Protein AF-A0A7X4HIL5-F1 (afdb_monomer_lite)

Sequence (126 aa):
RGNNAPAPRGSLRTSSRPGTPGAGTGTGRPGSPGASYTPNYPQPEQLRAQGWSPLPEGPLPFPSILAASSDDYLCGMAASRRLAAGWGSELVELGEVGHLNPAAGYGPWPSALPLIERLRCGLVAK

Organism: NCBI:txid2660641

Foldseek 3Di:
DDDDDDDDDDDDDDDDDDDDDDDDPQPAQPPPVVRDPDPPDDDPVVCVVVVVPPPDFAADPAAAEQEDECAASHAHPVNSVVVCVRHVYHYHYPYHQYPCDVVSVNPPDPVCVVVVVCSVVVVGDD

Structure (mmCIF, N/CA/C/O backbone):
data_AF-A0A7X4HIL5-F1
#
_entry.id   AF-A0A7X4HIL5-F1
#
loop_
_atom_site.group_PDB
_atom_site.id
_atom_site.type_symbol
_atom_site.label_atom_id
_atom_site.label_alt_id
_atom_site.label_comp_id
_atom_site.label_asym_id
_atom_site.label_entity_id
_atom_site.label_seq_id
_atom_site.pdbx_PDB_ins_code
_atom_site.Cartn_x
_atom_site.Cartn_y
_atom_site.Cartn_z
_atom_site.occupancy
_atom_site.B_iso_or_equiv
_atom_site.auth_seq_id
_atom_site.auth_comp_id
_atom_site.auth_asym_id
_atom_site.auth_atom_id
_atom_site.pdbx_PDB_model_num
ATOM 1 N N . ARG A 1 1 ? 4.761 -22.087 -62.583 1.00 32.81 1 ARG A N 1
ATOM 2 C CA . ARG A 1 1 ? 5.795 -21.618 -63.542 1.00 32.81 1 ARG A CA 1
ATOM 3 C C . ARG A 1 1 ? 5.830 -20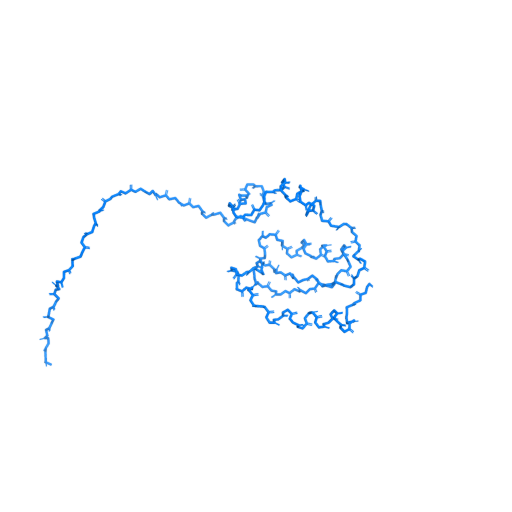.100 -63.421 1.00 32.81 1 ARG A C 1
ATOM 5 O O . ARG A 1 1 ? 4.796 -19.514 -63.664 1.00 32.81 1 ARG A O 1
ATOM 12 N N . GLY A 1 2 ? 6.863 -19.397 -62.996 1.00 31.00 2 GLY A N 1
ATOM 13 C CA . GLY A 1 2 ? 8.200 -19.711 -62.516 1.00 31.00 2 GLY A CA 1
ATOM 14 C C . GLY A 1 2 ? 8.833 -18.373 -62.095 1.00 31.00 2 GLY A C 1
ATOM 15 O O . GLY A 1 2 ? 8.525 -17.351 -62.695 1.00 31.00 2 GLY A O 1
ATOM 16 N N . ASN A 1 3 ? 9.620 -18.417 -61.020 1.00 29.62 3 ASN A N 1
ATOM 17 C CA . ASN A 1 3 ? 10.783 -17.601 -60.649 1.00 29.62 3 ASN A CA 1
ATOM 18 C C . ASN A 1 3 ? 11.048 -16.261 -61.370 1.00 29.62 3 ASN A C 1
ATOM 20 O O . ASN A 1 3 ? 11.232 -16.236 -62.582 1.00 29.62 3 ASN A O 1
ATOM 24 N N . ASN A 1 4 ? 11.317 -15.202 -60.593 1.00 30.05 4 ASN A N 1
ATOM 25 C CA . ASN A 1 4 ? 12.698 -14.748 -60.334 1.00 30.05 4 ASN A CA 1
ATOM 26 C C . ASN A 1 4 ? 12.754 -13.496 -59.432 1.00 30.05 4 ASN A C 1
ATOM 28 O O . ASN A 1 4 ? 12.045 -12.520 -59.657 1.00 30.05 4 ASN A O 1
ATOM 32 N N . ALA A 1 5 ? 13.650 -13.531 -58.439 1.00 35.25 5 ALA A N 1
ATOM 33 C CA . ALA A 1 5 ? 14.202 -12.355 -57.757 1.00 35.25 5 ALA A CA 1
ATOM 34 C C . ALA A 1 5 ? 15.205 -11.620 -58.677 1.00 35.25 5 ALA A C 1
ATOM 36 O O . ALA A 1 5 ? 15.649 -12.203 -59.672 1.00 35.25 5 ALA A O 1
ATOM 37 N N . PRO A 1 6 ? 15.601 -10.371 -58.356 1.00 31.83 6 PRO A N 1
ATOM 38 C CA . PRO A 1 6 ? 16.822 -10.196 -57.550 1.00 31.83 6 PRO A CA 1
ATOM 39 C C . PRO A 1 6 ? 16.800 -8.999 -56.563 1.00 31.83 6 PRO A C 1
ATOM 41 O O . PRO A 1 6 ? 16.046 -8.044 -56.714 1.00 31.83 6 PRO A O 1
ATOM 44 N N . ALA A 1 7 ? 17.687 -9.042 -55.563 1.00 31.09 7 ALA A N 1
ATOM 45 C CA . ALA A 1 7 ? 18.102 -7.918 -54.697 1.00 31.09 7 ALA A CA 1
ATOM 46 C C . ALA A 1 7 ? 19.417 -7.282 -55.250 1.00 31.09 7 ALA A C 1
ATOM 48 O O . ALA A 1 7 ? 19.903 -7.770 -56.272 1.00 31.09 7 ALA A O 1
ATOM 49 N N . PRO A 1 8 ? 20.179 -6.403 -54.549 1.00 50.16 8 PRO A N 1
ATOM 50 C CA . PRO A 1 8 ? 19.904 -5.175 -53.760 1.00 50.16 8 PRO A CA 1
ATOM 51 C C . PRO A 1 8 ? 20.862 -3.988 -54.124 1.00 50.16 8 PRO A C 1
ATOM 53 O O . PRO A 1 8 ? 21.951 -4.227 -54.636 1.00 50.16 8 PRO A O 1
ATOM 56 N N . ARG A 1 9 ? 20.556 -2.717 -53.781 1.00 31.50 9 ARG A N 1
ATOM 57 C CA . ARG A 1 9 ? 21.509 -1.559 -53.664 1.00 31.50 9 ARG A CA 1
ATOM 58 C C . ARG A 1 9 ? 20.851 -0.453 -52.812 1.00 31.50 9 ARG A C 1
ATOM 60 O O . ARG A 1 9 ? 19.665 -0.239 -52.996 1.00 31.50 9 ARG A O 1
ATOM 67 N N . GLY A 1 10 ? 21.455 0.324 -51.910 1.00 27.69 10 GLY A N 1
ATOM 68 C CA . GLY A 1 10 ? 22.786 0.477 -51.311 1.00 27.69 10 GLY A CA 1
ATOM 69 C C . GLY A 1 10 ? 22.610 1.451 -50.116 1.00 27.69 10 GLY A C 1
ATOM 70 O O . GLY A 1 10 ? 21.765 2.333 -50.164 1.00 27.69 10 GLY A O 1
ATOM 71 N N . SER A 1 11 ? 23.192 1.172 -48.950 1.00 29.06 11 SER A N 1
ATOM 72 C CA . SER A 1 11 ? 24.488 1.697 -48.493 1.00 29.06 11 SER A CA 1
ATOM 73 C C . SER A 1 11 ? 24.423 3.091 -47.844 1.00 29.06 11 SER A C 1
ATOM 75 O O . SER A 1 11 ? 24.607 4.101 -48.511 1.00 29.06 11 SER A O 1
ATOM 77 N N . LEU A 1 12 ? 24.334 3.120 -46.512 1.00 30.17 12 LEU A N 1
ATOM 78 C CA . LEU A 1 12 ? 25.098 4.073 -45.706 1.00 30.17 12 LEU A CA 1
ATOM 79 C C . LEU A 1 12 ? 25.948 3.264 -44.725 1.00 30.17 12 LEU A C 1
ATOM 81 O O . LEU A 1 12 ? 25.450 2.636 -43.795 1.00 30.17 12 LEU A O 1
ATOM 85 N N . ARG A 1 13 ? 27.249 3.230 -45.016 1.00 27.91 13 ARG A N 1
ATOM 86 C CA . ARG A 1 13 ? 28.290 2.787 -44.094 1.00 27.91 13 ARG A CA 1
ATOM 87 C C . ARG A 1 13 ? 28.509 3.900 -43.077 1.00 27.91 13 ARG A C 1
ATOM 89 O O . ARG A 1 13 ? 28.815 5.016 -43.480 1.00 27.91 13 ARG A O 1
ATOM 96 N N . THR A 1 14 ? 28.526 3.558 -41.799 1.00 33.38 14 THR A N 1
ATOM 97 C CA . THR A 1 14 ? 29.559 4.072 -40.898 1.00 33.38 14 THR A CA 1
ATOM 98 C C . THR A 1 14 ? 30.191 2.887 -40.179 1.00 33.38 14 THR A C 1
ATOM 100 O O . THR A 1 14 ? 29.579 1.848 -39.940 1.00 33.38 14 THR A O 1
ATOM 103 N N . SER A 1 15 ? 31.497 3.003 -40.029 1.00 30.67 15 SER A N 1
ATOM 104 C CA . SER A 1 15 ? 32.473 1.974 -39.719 1.00 30.67 15 SER A CA 1
ATOM 105 C C . SER A 1 15 ? 32.526 1.591 -38.239 1.00 30.67 15 SER A C 1
ATOM 107 O O . SER A 1 15 ? 32.346 2.424 -37.359 1.00 30.67 15 SER A O 1
ATOM 109 N N . SER A 1 16 ? 32.873 0.322 -38.026 1.00 32.09 16 SER A N 1
ATOM 110 C CA . SER A 1 16 ? 33.351 -0.373 -36.822 1.00 32.09 16 SER A CA 1
ATOM 111 C C . SER A 1 16 ? 34.287 0.476 -35.931 1.00 32.09 16 SER A C 1
ATOM 113 O O . SER A 1 16 ? 35.042 1.285 -36.460 1.00 32.09 16 SER A O 1
ATOM 115 N N . ARG A 1 17 ? 34.402 0.277 -34.602 1.00 40.41 17 ARG A N 1
ATOM 116 C CA . ARG A 1 17 ? 34.867 -0.944 -33.885 1.00 40.41 17 ARG A CA 1
ATOM 117 C C . ARG A 1 17 ? 34.823 -0.724 -32.321 1.00 40.41 17 ARG A C 1
ATOM 119 O O . ARG A 1 17 ? 34.271 0.291 -31.920 1.00 40.41 17 ARG A O 1
ATOM 126 N N . PRO A 1 18 ? 35.333 -1.615 -31.428 1.00 49.69 18 PRO A N 1
ATOM 127 C CA . PRO A 1 18 ? 34.548 -2.480 -30.524 1.00 49.69 18 PRO A CA 1
ATOM 128 C C . PRO A 1 18 ? 34.819 -2.311 -28.996 1.00 49.69 18 PRO A C 1
ATOM 130 O O . PRO A 1 18 ? 35.773 -1.655 -28.594 1.00 49.69 18 PRO A O 1
ATOM 133 N N . GLY A 1 19 ? 34.042 -3.018 -28.158 1.00 28.02 19 GLY A N 1
ATOM 134 C CA . GLY A 1 19 ? 34.262 -3.226 -26.708 1.00 28.02 19 GLY A CA 1
ATOM 135 C C . GLY A 1 19 ? 33.006 -2.852 -25.912 1.00 28.02 19 GLY A C 1
ATOM 136 O O . GLY A 1 19 ? 32.567 -1.716 -25.975 1.00 28.02 19 GLY A O 1
ATOM 137 N N . THR A 1 20 ? 32.313 -3.729 -25.185 1.00 38.94 20 THR A N 1
ATOM 138 C CA . THR A 1 20 ? 32.803 -4.593 -24.098 1.00 38.94 20 THR A CA 1
ATOM 139 C C . THR A 1 20 ? 31.715 -5.636 -23.765 1.00 38.94 20 THR A C 1
ATOM 141 O O . THR A 1 20 ? 30.534 -5.289 -23.823 1.00 38.94 20 THR A O 1
ATOM 144 N N . PRO A 1 21 ? 32.052 -6.887 -23.395 1.00 46.53 21 PRO A N 1
ATOM 145 C CA . PRO A 1 21 ? 31.096 -7.817 -22.806 1.00 46.53 21 PRO A CA 1
ATOM 146 C C . PRO A 1 21 ? 30.909 -7.466 -21.325 1.00 46.53 21 PRO A C 1
ATOM 148 O O . PRO A 1 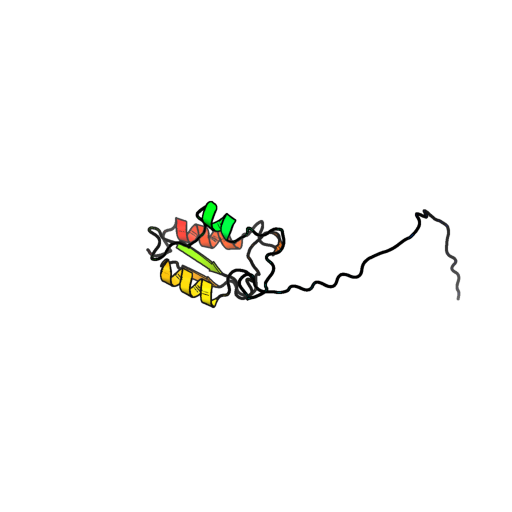21 ? 31.877 -7.388 -20.575 1.00 46.53 21 PRO A O 1
ATOM 151 N N . GLY A 1 22 ? 29.671 -7.242 -20.897 1.00 32.88 22 GLY A N 1
ATOM 152 C CA . GLY A 1 22 ? 29.369 -6.874 -19.517 1.00 32.88 22 GLY A CA 1
ATOM 153 C C . GLY A 1 22 ? 28.079 -7.512 -19.050 1.00 32.88 22 GLY A C 1
ATOM 154 O O . GLY A 1 22 ? 27.065 -6.838 -18.914 1.00 32.88 22 GLY A O 1
ATOM 155 N N . ALA A 1 23 ? 28.125 -8.827 -18.844 1.00 41.69 23 ALA A N 1
ATOM 156 C CA . ALA A 1 23 ? 27.151 -9.524 -18.025 1.00 41.69 23 ALA A CA 1
ATOM 157 C C . ALA A 1 23 ? 27.035 -8.834 -16.657 1.00 41.69 23 ALA A C 1
ATOM 159 O O . ALA A 1 23 ? 28.036 -8.488 -16.033 1.00 41.69 23 ALA A O 1
ATOM 160 N N . GLY A 1 24 ? 25.803 -8.658 -16.199 1.00 34.25 24 GLY A N 1
ATOM 161 C CA . GLY A 1 24 ? 25.498 -8.066 -14.905 1.00 34.25 24 GLY A CA 1
ATOM 162 C C . GLY A 1 24 ? 24.033 -8.261 -14.556 1.00 34.25 24 GLY A C 1
ATOM 163 O O . GLY A 1 24 ? 23.348 -7.313 -14.190 1.00 34.25 24 GLY A O 1
ATOM 164 N N . THR A 1 25 ? 23.531 -9.485 -14.725 1.00 42.88 25 THR A N 1
ATOM 165 C CA . THR A 1 25 ? 22.289 -9.966 -14.114 1.00 42.88 25 THR A CA 1
ATOM 166 C C . THR A 1 25 ? 22.428 -9.889 -12.598 1.00 42.88 25 THR A C 1
ATOM 168 O O . THR A 1 25 ? 22.845 -10.840 -11.944 1.00 42.88 25 THR A O 1
ATOM 171 N N . GLY A 1 26 ? 22.122 -8.722 -12.044 1.00 42.56 26 GLY A N 1
ATOM 172 C CA . GLY A 1 26 ? 21.938 -8.507 -10.619 1.00 42.56 26 GLY A CA 1
ATOM 173 C C . GLY A 1 26 ? 20.454 -8.511 -10.288 1.00 42.56 26 GLY A C 1
ATOM 174 O O . GLY A 1 26 ? 19.914 -7.485 -9.900 1.00 42.56 26 GLY A O 1
ATOM 175 N N . THR A 1 27 ? 19.774 -9.648 -10.444 1.00 45.84 27 THR A N 1
ATOM 176 C CA . THR A 1 27 ? 18.434 -9.879 -9.873 1.00 45.84 27 THR A CA 1
ATOM 177 C C . THR A 1 27 ? 18.573 -10.154 -8.375 1.00 45.84 27 THR A C 1
ATOM 179 O O . THR A 1 27 ? 18.257 -11.233 -7.883 1.00 45.84 27 THR A O 1
ATOM 182 N N . GLY A 1 28 ? 19.168 -9.211 -7.649 1.00 40.69 28 GLY A N 1
ATOM 183 C CA . GLY A 1 28 ? 19.297 -9.270 -6.202 1.00 40.69 28 GLY A CA 1
ATOM 184 C C . GLY A 1 28 ? 18.209 -8.419 -5.576 1.00 40.69 28 GLY A C 1
ATOM 185 O O . GLY A 1 28 ? 18.102 -7.239 -5.894 1.00 40.69 28 GLY A O 1
ATOM 186 N N . ARG A 1 29 ? 17.424 -9.003 -4.669 1.00 45.72 29 ARG A N 1
ATOM 187 C CA . ARG A 1 29 ? 16.490 -8.263 -3.816 1.00 45.72 29 ARG A CA 1
ATOM 188 C C . ARG A 1 29 ? 17.276 -7.191 -3.031 1.00 45.72 29 ARG A C 1
ATOM 190 O O . ARG A 1 29 ? 18.134 -7.598 -2.236 1.00 45.72 29 ARG A O 1
ATOM 197 N N . PRO A 1 30 ? 17.065 -5.875 -3.223 1.00 46.91 30 PRO A N 1
ATOM 198 C CA . PRO A 1 30 ? 17.655 -4.836 -2.386 1.00 46.91 30 PRO A CA 1
ATOM 199 C C . PRO A 1 30 ? 17.456 -5.157 -0.901 1.00 46.91 30 PRO A C 1
ATOM 201 O O . PRO A 1 30 ? 16.386 -5.581 -0.464 1.00 46.91 30 PRO A O 1
ATOM 204 N N . GLY A 1 31 ? 18.550 -5.059 -0.143 1.00 50.16 31 GLY A N 1
ATOM 205 C CA . GLY A 1 31 ? 18.630 -5.507 1.250 1.00 50.16 31 GLY A CA 1
ATOM 206 C C . GLY A 1 31 ? 19.186 -6.924 1.461 1.00 50.16 31 GLY A C 1
ATOM 207 O O . GLY A 1 31 ? 19.366 -7.324 2.608 1.00 50.16 31 GLY A O 1
ATOM 208 N N . SER A 1 32 ? 19.505 -7.679 0.403 1.00 46.62 32 SER A N 1
ATOM 209 C CA . SER A 1 32 ? 20.314 -8.906 0.530 1.00 46.62 32 SER A CA 1
ATOM 210 C C . SER A 1 32 ? 21.799 -8.553 0.709 1.00 46.62 32 SER A C 1
ATOM 212 O O . SER A 1 32 ? 22.254 -7.586 0.090 1.00 46.62 32 SER A O 1
ATOM 214 N N . PRO A 1 33 ? 22.591 -9.315 1.491 1.00 37.97 33 PRO A N 1
ATOM 215 C CA . PRO A 1 33 ? 24.041 -9.127 1.541 1.00 37.97 33 PRO A CA 1
ATOM 216 C C . PRO A 1 33 ? 24.629 -9.236 0.124 1.00 37.97 33 PRO A C 1
ATOM 218 O O . PRO A 1 33 ? 24.538 -10.288 -0.503 1.00 37.97 33 PRO A O 1
ATOM 221 N N . GLY A 1 34 ? 25.170 -8.134 -0.408 1.00 44.03 34 GLY A N 1
ATOM 222 C C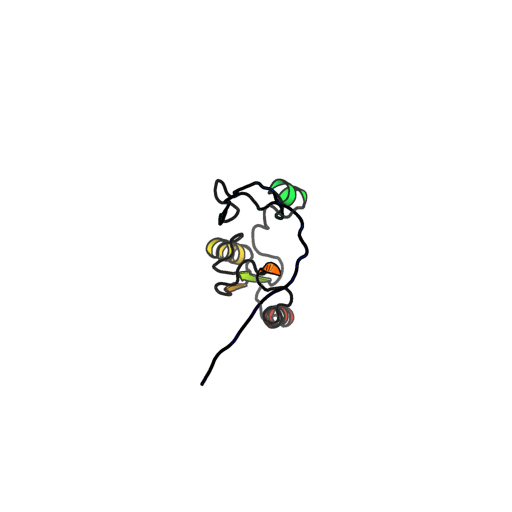A . GLY A 1 34 ? 25.710 -8.057 -1.776 1.00 44.03 34 GLY A CA 1
ATOM 223 C C . GLY A 1 34 ? 24.755 -7.523 -2.855 1.00 44.03 34 GLY A C 1
ATOM 224 O O . GLY A 1 34 ? 25.156 -7.424 -4.013 1.00 44.03 34 GLY A O 1
ATOM 225 N N . ALA A 1 35 ? 23.520 -7.136 -2.516 1.00 50.31 35 ALA A N 1
ATOM 226 C CA . ALA A 1 35 ? 22.634 -6.461 -3.462 1.00 50.31 35 ALA A CA 1
ATOM 227 C C . ALA A 1 35 ? 23.120 -5.024 -3.718 1.00 50.31 35 ALA A C 1
ATOM 229 O O . ALA A 1 35 ? 23.079 -4.169 -2.832 1.00 50.31 35 ALA A O 1
ATOM 230 N N . SER A 1 36 ? 23.572 -4.752 -4.943 1.00 47.03 36 SER A N 1
ATOM 231 C CA . SER A 1 36 ? 23.783 -3.386 -5.417 1.00 47.03 36 SER A CA 1
ATOM 232 C C . SER A 1 36 ? 22.411 -2.739 -5.604 1.00 47.03 36 SER A C 1
ATOM 234 O O . SER A 1 36 ? 21.623 -3.191 -6.435 1.00 47.03 36 SER A O 1
ATOM 236 N N . TYR A 1 37 ? 22.106 -1.693 -4.827 1.00 52.09 37 TYR A N 1
ATOM 237 C CA . TYR A 1 37 ? 21.051 -0.760 -5.216 1.00 52.09 37 TYR A CA 1
ATOM 238 C C . TYR A 1 37 ? 21.425 -0.271 -6.611 1.00 52.09 37 TYR A C 1
ATOM 240 O O . TYR A 1 37 ? 22.502 0.302 -6.786 1.00 52.09 37 TYR A O 1
ATOM 248 N N . THR A 1 38 ? 20.588 -0.538 -7.616 1.00 54.41 38 THR A N 1
ATOM 249 C CA . THR A 1 38 ? 20.823 0.027 -8.950 1.00 54.41 38 THR A CA 1
ATOM 250 C C . THR A 1 38 ? 21.029 1.540 -8.798 1.00 54.41 38 THR A C 1
ATOM 252 O O . THR A 1 38 ? 20.381 2.116 -7.919 1.00 54.41 38 THR A O 1
ATOM 255 N N . PRO A 1 39 ? 21.846 2.207 -9.631 1.00 58.00 39 PRO A N 1
ATOM 256 C CA . PRO A 1 39 ? 22.214 3.620 -9.455 1.00 58.00 39 PRO A CA 1
ATOM 257 C C . PRO A 1 39 ? 21.043 4.597 -9.244 1.00 58.00 39 PRO A C 1
ATOM 259 O O . PRO A 1 39 ? 21.244 5.691 -8.730 1.00 58.00 39 PRO A O 1
ATOM 262 N N . ASN A 1 40 ? 19.826 4.197 -9.623 1.00 70.06 40 ASN A N 1
ATOM 263 C CA . ASN A 1 40 ? 18.607 4.992 -9.529 1.00 70.06 40 ASN A CA 1
ATOM 264 C C . ASN A 1 40 ? 17.828 4.854 -8.202 1.00 70.06 40 ASN A C 1
ATOM 266 O O . ASN A 1 40 ? 16.799 5.512 -8.063 1.00 70.06 40 ASN A O 1
ATOM 270 N N . TYR A 1 41 ? 18.273 4.037 -7.236 1.00 73.69 41 TYR A N 1
ATOM 271 C CA . TYR A 1 41 ? 17.657 3.964 -5.902 1.00 73.69 41 TYR A CA 1
ATOM 272 C C . TYR A 1 41 ? 18.477 4.730 -4.852 1.00 73.69 41 TYR A C 1
ATOM 274 O O . TYR A 1 41 ? 19.710 4.661 -4.869 1.00 73.69 41 TYR A O 1
ATOM 282 N N . PRO A 1 42 ? 17.815 5.443 -3.919 1.00 83.31 42 PRO A N 1
ATOM 283 C CA . PRO A 1 42 ? 18.502 6.158 -2.855 1.00 83.31 42 PRO A CA 1
ATOM 284 C C . PRO A 1 42 ? 19.259 5.186 -1.951 1.00 83.31 42 PRO A C 1
ATOM 286 O O . PRO A 1 42 ? 18.766 4.119 -1.582 1.00 83.31 42 PRO A O 1
ATOM 289 N N . GLN A 1 43 ? 20.462 5.589 -1.560 1.00 85.56 43 GLN A N 1
ATOM 290 C CA . GLN A 1 43 ? 21.259 4.868 -0.582 1.00 85.56 43 GLN A CA 1
ATOM 291 C C . GLN A 1 43 ? 20.616 4.969 0.812 1.00 85.56 43 GLN A C 1
ATOM 293 O O . GLN A 1 43 ? 19.969 5.976 1.118 1.00 85.56 43 GLN A O 1
ATOM 298 N N . PRO A 1 44 ? 20.845 3.995 1.712 1.00 86.06 44 PRO A N 1
ATOM 299 C CA . PRO A 1 44 ? 20.291 4.024 3.069 1.00 86.06 44 PRO A CA 1
ATOM 300 C C . PRO A 1 44 ? 20.597 5.308 3.857 1.00 86.06 44 PRO A C 1
ATOM 302 O O . PRO A 1 44 ? 19.768 5.767 4.637 1.00 86.06 44 PRO A O 1
ATOM 305 N N . GLU A 1 45 ? 21.769 5.913 3.639 1.00 88.12 45 GLU A N 1
ATOM 306 C CA . GLU A 1 45 ? 22.143 7.200 4.245 1.00 88.12 45 GLU A CA 1
ATOM 307 C C . GLU A 1 45 ? 21.226 8.339 3.784 1.00 88.12 45 GLU A C 1
ATOM 309 O O . GLU A 1 45 ? 20.796 9.160 4.589 1.00 88.12 45 GLU A O 1
ATOM 314 N N . GLN A 1 46 ? 20.866 8.354 2.498 1.00 88.81 46 GLN A N 1
ATOM 315 C CA . GLN A 1 46 ? 19.981 9.367 1.926 1.00 88.81 46 GLN A CA 1
ATOM 316 C C . GLN A 1 46 ? 18.555 9.212 2.461 1.00 88.81 46 GLN A C 1
ATOM 318 O O . GLN A 1 46 ? 17.918 10.211 2.783 1.00 88.81 46 GLN A O 1
ATOM 323 N N . LEU A 1 47 ? 18.078 7.972 2.621 1.00 89.81 47 LEU A N 1
ATOM 324 C CA . LEU A 1 47 ? 16.775 7.693 3.233 1.00 89.81 47 LEU A CA 1
ATOM 325 C C . LEU A 1 47 ? 16.716 8.195 4.679 1.00 89.81 47 LEU A C 1
ATOM 327 O O . LEU A 1 47 ? 15.745 8.844 5.060 1.00 89.81 47 LEU A O 1
ATOM 331 N N . ARG A 1 48 ? 17.768 7.949 5.470 1.00 92.00 48 ARG A N 1
ATOM 332 C CA . ARG A 1 48 ? 17.873 8.445 6.850 1.00 92.00 48 ARG A CA 1
ATOM 333 C C . ARG A 1 48 ? 17.921 9.969 6.905 1.00 92.00 48 ARG A C 1
ATOM 335 O O . ARG A 1 48 ? 17.144 10.570 7.639 1.00 92.00 48 ARG A O 1
ATOM 342 N N . ALA A 1 49 ? 18.770 10.594 6.090 1.00 93.19 49 ALA A N 1
ATOM 343 C CA . ALA A 1 49 ? 18.903 12.050 6.040 1.00 93.19 49 ALA A CA 1
ATOM 344 C C . ALA A 1 49 ? 17.596 12.765 5.646 1.00 93.19 49 ALA A C 1
ATOM 346 O O . ALA A 1 49 ? 17.363 13.893 6.066 1.00 93.19 49 ALA A O 1
ATOM 347 N N . GLN A 1 50 ? 16.741 12.109 4.858 1.00 93.38 50 GLN A N 1
ATOM 348 C CA . GLN A 1 50 ? 15.445 12.636 4.425 1.00 93.38 50 GLN A CA 1
ATOM 349 C C . GLN A 1 50 ? 14.263 12.198 5.313 1.00 93.38 50 GLN A C 1
ATOM 351 O O . GLN A 1 50 ? 13.122 12.524 4.999 1.00 93.38 50 GLN A O 1
ATOM 356 N N . GLY A 1 51 ? 14.508 11.471 6.409 1.00 90.69 51 GLY A N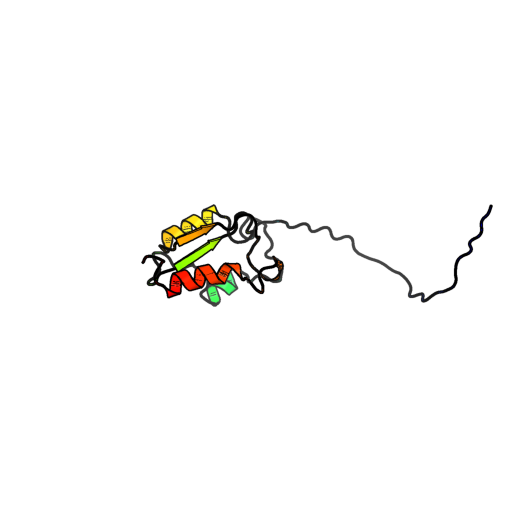 1
ATOM 357 C CA . GLY A 1 51 ? 13.460 11.057 7.349 1.00 90.69 51 GLY A CA 1
ATOM 358 C C . GLY A 1 51 ? 12.589 9.883 6.885 1.00 90.69 51 GLY A C 1
ATOM 359 O O . GLY A 1 51 ? 11.541 9.640 7.472 1.00 90.69 51 GLY A O 1
ATOM 360 N N . TRP A 1 52 ? 13.013 9.130 5.866 1.00 88.88 52 TRP A N 1
ATOM 361 C CA . TRP A 1 52 ? 12.324 7.917 5.395 1.00 88.88 52 TRP A CA 1
ATOM 362 C C . TRP A 1 52 ? 12.742 6.647 6.152 1.00 88.88 52 TRP A C 1
ATOM 364 O O . TRP A 1 52 ? 12.221 5.566 5.883 1.00 88.88 52 TRP A O 1
ATOM 374 N N . SER A 1 53 ? 13.718 6.748 7.059 1.00 91.00 53 SER A N 1
ATOM 375 C CA . SER A 1 53 ? 14.214 5.629 7.860 1.00 91.00 53 SER A CA 1
ATOM 376 C C . SER A 1 53 ? 14.627 6.093 9.267 1.00 91.00 53 SER A C 1
ATOM 378 O O . SER A 1 53 ? 15.378 7.067 9.360 1.00 91.00 53 SER A O 1
ATOM 380 N N . PRO A 1 54 ? 14.263 5.356 10.339 1.00 90.69 54 PRO A N 1
ATOM 381 C CA . PRO A 1 54 ? 13.434 4.146 10.319 1.00 90.69 54 PRO A CA 1
ATOM 382 C C . PRO A 1 54 ? 11.980 4.445 9.926 1.00 90.69 54 PRO A C 1
ATOM 384 O O . PRO A 1 54 ? 11.526 5.584 10.003 1.00 90.69 54 PRO A O 1
ATOM 387 N N . LEU A 1 55 ? 11.267 3.417 9.463 1.00 91.94 55 LEU A N 1
ATOM 388 C CA . LEU A 1 55 ? 9.828 3.517 9.223 1.00 91.94 55 LEU A CA 1
ATOM 389 C C . LEU A 1 55 ? 9.086 3.738 10.555 1.00 91.94 55 LEU A C 1
ATOM 391 O O . LEU A 1 55 ? 9.600 3.318 11.592 1.00 91.94 55 LEU A O 1
ATOM 395 N N . PRO A 1 56 ? 7.884 4.349 10.545 1.00 90.44 56 PRO A N 1
ATOM 396 C CA . PRO A 1 56 ? 7.086 4.517 11.753 1.00 90.44 56 PRO A CA 1
ATOM 397 C C . PRO A 1 56 ? 6.881 3.189 12.483 1.00 90.44 56 PRO A C 1
ATOM 399 O O . PRO A 1 56 ? 6.511 2.186 11.869 1.00 90.44 56 PRO A O 1
ATOM 402 N N . GLU A 1 57 ? 7.109 3.197 13.791 1.00 89.44 57 GLU A N 1
ATOM 403 C CA . GLU A 1 57 ? 6.849 2.059 14.663 1.00 89.44 57 GLU A CA 1
ATOM 404 C C . GLU A 1 57 ? 5.493 2.248 15.350 1.00 89.44 57 GLU A C 1
ATOM 406 O O . GLU A 1 57 ? 5.221 3.296 15.935 1.00 89.44 57 GLU A O 1
ATOM 411 N N . GLY A 1 58 ? 4.644 1.222 15.288 1.00 93.31 58 GLY A N 1
ATOM 412 C CA . GLY A 1 58 ? 3.318 1.244 15.901 1.00 93.31 58 GLY A CA 1
ATOM 413 C C . GLY A 1 58 ? 2.205 1.813 15.008 1.00 93.31 58 GLY A C 1
ATOM 414 O O . GLY A 1 58 ? 2.442 2.168 13.850 1.00 93.31 58 GLY A O 1
ATOM 415 N N . PRO A 1 59 ? 0.966 1.840 15.532 1.00 96.19 59 PRO A N 1
ATOM 416 C CA . PRO A 1 59 ? -0.223 2.097 14.736 1.00 96.19 59 PRO A CA 1
ATOM 417 C C . PRO A 1 59 ? -0.276 3.535 14.220 1.00 96.19 59 PRO A C 1
ATOM 419 O O . PRO A 1 59 ? 0.019 4.490 14.943 1.00 96.19 59 PRO A O 1
ATOM 422 N N . LEU A 1 60 ? -0.691 3.694 12.964 1.00 95.62 60 LEU A N 1
ATOM 423 C CA . LEU A 1 60 ? -0.870 5.007 12.356 1.00 95.62 60 LEU A CA 1
ATOM 424 C C . LEU A 1 60 ? -2.085 5.718 12.981 1.00 95.62 60 LEU A C 1
ATOM 426 O O . LEU A 1 60 ? -3.088 5.082 13.305 1.00 95.62 60 LEU A O 1
ATOM 430 N N . PRO A 1 61 ? -2.053 7.054 13.141 1.00 95.12 61 PRO A N 1
ATOM 431 C CA . PRO A 1 61 ? -3.126 7.780 13.825 1.00 95.12 61 PRO A CA 1
ATOM 432 C C . PRO A 1 61 ? -4.420 7.924 12.996 1.00 95.12 61 PRO A C 1
ATOM 434 O O . PRO A 1 61 ? -5.372 8.562 13.460 1.00 95.12 61 PRO A O 1
ATOM 437 N N . PHE A 1 62 ? -4.468 7.336 11.798 1.00 94.62 62 PHE A N 1
ATOM 438 C CA . PHE A 1 62 ? -5.551 7.418 10.818 1.00 94.62 62 PHE A CA 1
ATOM 439 C C . PHE A 1 62 ? -5.788 6.059 10.126 1.00 94.62 62 PHE A C 1
ATOM 441 O O . PHE A 1 62 ? -4.852 5.261 10.029 1.00 94.62 62 PHE A O 1
ATOM 448 N N . PRO A 1 63 ? -7.003 5.805 9.593 1.00 96.19 63 PRO A N 1
ATOM 449 C CA . PRO A 1 63 ? -7.278 4.621 8.780 1.00 96.19 63 PRO A CA 1
ATOM 450 C C . PRO A 1 63 ? -6.336 4.531 7.580 1.00 96.19 63 PRO A C 1
ATOM 452 O O . PRO A 1 63 ? -6.117 5.521 6.878 1.00 96.19 63 PRO A O 1
ATOM 455 N N . SER A 1 64 ? -5.779 3.349 7.331 1.00 97.25 64 SER A N 1
ATOM 456 C CA . SER A 1 64 ? -4.758 3.155 6.300 1.00 97.25 64 SER A CA 1
ATOM 457 C C . SER A 1 64 ? -4.887 1.799 5.611 1.00 97.25 64 SER A C 1
ATOM 459 O O . SER A 1 64 ? -5.293 0.811 6.219 1.00 97.25 64 SER A O 1
ATOM 461 N N . ILE A 1 65 ? -4.533 1.761 4.324 1.00 97.81 65 ILE A N 1
ATOM 462 C CA . ILE A 1 65 ? -4.447 0.538 3.519 1.00 97.81 65 ILE A CA 1
ATOM 463 C C . ILE A 1 65 ? -3.001 0.393 3.039 1.00 97.81 65 ILE A C 1
ATOM 465 O O . ILE A 1 65 ? -2.456 1.325 2.447 1.00 97.81 65 ILE A O 1
ATOM 469 N N . LEU A 1 66 ? -2.405 -0.781 3.241 1.00 96.62 66 LEU A N 1
ATOM 470 C CA . LEU A 1 66 ? -1.142 -1.177 2.629 1.00 96.62 66 LEU A CA 1
ATOM 471 C C . LEU A 1 66 ? -1.429 -2.127 1.464 1.00 96.62 66 LEU A C 1
ATOM 473 O O . LEU A 1 66 ? -1.825 -3.268 1.679 1.00 96.62 66 LEU A O 1
ATOM 477 N N . ALA A 1 67 ? -1.213 -1.675 0.232 1.00 96.50 67 ALA A N 1
ATOM 478 C CA . ALA A 1 67 ? -1.267 -2.546 -0.937 1.00 96.50 67 ALA A CA 1
ATOM 479 C C . ALA A 1 67 ? 0.129 -3.120 -1.219 1.00 96.50 67 ALA A C 1
ATOM 481 O O . ALA A 1 67 ? 1.089 -2.361 -1.336 1.00 96.50 67 ALA A O 1
ATOM 482 N N . ALA A 1 68 ? 0.253 -4.445 -1.307 1.00 96.50 68 ALA A N 1
ATOM 483 C CA . ALA A 1 68 ? 1.542 -5.124 -1.413 1.00 96.50 68 ALA A CA 1
ATOM 484 C C . ALA A 1 68 ? 1.570 -6.146 -2.551 1.00 96.50 68 ALA A C 1
ATOM 486 O O . ALA A 1 68 ? 0.605 -6.886 -2.763 1.00 96.50 68 ALA A O 1
ATOM 487 N N . SER A 1 69 ? 2.714 -6.220 -3.233 1.00 95.31 69 SER A N 1
ATOM 488 C CA . SER A 1 69 ? 3.005 -7.282 -4.191 1.00 95.31 69 SER A CA 1
ATOM 489 C C . SER A 1 69 ? 3.762 -8.435 -3.543 1.00 95.31 69 SER A C 1
ATOM 491 O O . SER A 1 69 ? 4.548 -8.253 -2.612 1.00 95.31 69 SER A O 1
ATOM 493 N N . SER A 1 70 ? 3.536 -9.641 -4.049 1.00 94.06 70 SER A N 1
ATOM 494 C CA . SER A 1 70 ? 4.219 -10.862 -3.615 1.00 94.06 70 SER A CA 1
ATOM 495 C C . SER A 1 70 ? 5.611 -11.035 -4.231 1.00 94.06 70 SER A C 1
ATOM 497 O O . SER A 1 70 ? 6.467 -11.664 -3.609 1.00 94.06 70 SER A O 1
ATOM 499 N N . ASP A 1 71 ? 5.865 -10.400 -5.376 1.00 92.38 71 ASP A N 1
ATOM 500 C CA . ASP A 1 71 ? 7.133 -10.387 -6.118 1.00 92.38 71 ASP A CA 1
ATOM 501 C C . ASP A 1 71 ? 7.856 -9.021 -6.060 1.00 92.38 71 ASP A C 1
ATOM 503 O O . ASP A 1 71 ? 8.757 -8.749 -6.857 1.00 92.38 71 ASP A O 1
ATOM 507 N N . ASP A 1 72 ? 7.497 -8.151 -5.105 1.00 91.00 72 ASP A N 1
ATOM 508 C CA . ASP A 1 72 ? 8.214 -6.892 -4.887 1.00 91.00 72 ASP A CA 1
ATOM 509 C C . ASP A 1 72 ? 9.648 -7.162 -4.393 1.00 91.00 72 ASP A C 1
ATOM 511 O O . ASP A 1 72 ? 9.893 -7.734 -3.322 1.00 91.00 72 ASP A O 1
ATOM 515 N N . TYR A 1 73 ? 10.618 -6.708 -5.188 1.00 85.56 73 TYR A N 1
ATOM 516 C CA . TYR A 1 73 ? 12.038 -6.846 -4.905 1.00 85.56 73 TYR A CA 1
ATOM 517 C C . TYR A 1 73 ? 12.531 -5.907 -3.792 1.00 85.56 73 TYR A C 1
ATOM 519 O O . TYR A 1 73 ? 13.599 -6.143 -3.242 1.00 85.56 73 TYR A O 1
ATOM 527 N N . LEU A 1 74 ? 11.793 -4.865 -3.415 1.00 86.25 74 LEU A N 1
ATOM 528 C CA . LEU A 1 74 ? 12.145 -3.961 -2.313 1.00 86.25 74 LEU A CA 1
ATOM 529 C C . LEU A 1 74 ? 11.478 -4.360 -1.001 1.00 86.25 74 LEU A C 1
ATOM 531 O O . LEU A 1 74 ? 12.106 -4.268 0.055 1.00 86.25 74 LEU A O 1
ATOM 535 N N . CYS A 1 75 ? 10.241 -4.853 -1.054 1.00 90.50 75 CYS A N 1
ATOM 536 C CA . CYS A 1 75 ? 9.490 -5.236 0.135 1.00 90.50 75 CYS A CA 1
ATOM 537 C C . CYS A 1 75 ? 8.713 -6.539 -0.079 1.00 90.50 75 CYS A C 1
ATOM 539 O O . CYS A 1 75 ? 7.587 -6.549 -0.561 1.00 90.50 75 CYS A O 1
ATOM 541 N N . GLY A 1 76 ? 9.309 -7.666 0.319 1.00 93.38 76 GLY A N 1
ATOM 542 C CA . GLY A 1 76 ? 8.638 -8.961 0.196 1.00 93.38 76 GLY A CA 1
ATOM 543 C C . GLY A 1 76 ? 7.411 -9.082 1.108 1.00 93.38 76 GLY A C 1
ATOM 544 O O . GLY A 1 76 ? 7.389 -8.531 2.210 1.00 93.38 76 GLY A O 1
ATOM 545 N N . MET A 1 77 ? 6.438 -9.905 0.708 1.00 96.19 77 MET A N 1
ATOM 546 C CA . MET A 1 77 ? 5.125 -10.021 1.365 1.00 96.19 77 MET A CA 1
ATOM 547 C C . MET A 1 77 ? 5.171 -10.238 2.889 1.00 96.19 77 MET A C 1
ATOM 549 O O . MET A 1 77 ? 4.374 -9.671 3.633 1.00 96.19 77 MET A O 1
ATOM 553 N N . ALA A 1 78 ? 6.126 -11.026 3.394 1.00 95.38 78 ALA A N 1
ATOM 554 C CA . ALA A 1 78 ? 6.273 -11.240 4.836 1.00 95.38 78 ALA A CA 1
ATOM 555 C C . ALA A 1 78 ? 6.648 -9.956 5.600 1.00 95.38 78 ALA A C 1
ATOM 557 O O . ALA A 1 78 ? 6.236 -9.783 6.745 1.00 95.38 78 ALA A O 1
ATOM 558 N N . ALA A 1 79 ? 7.437 -9.066 4.991 1.00 94.56 79 ALA A N 1
ATOM 559 C CA . ALA A 1 79 ? 7.734 -7.755 5.557 1.00 94.56 79 ALA A CA 1
ATOM 560 C C . ALA A 1 79 ? 6.505 -6.843 5.483 1.00 94.56 79 ALA A C 1
ATOM 562 O O . ALA A 1 79 ? 6.158 -6.240 6.495 1.00 94.56 79 ALA A O 1
ATOM 563 N N . SER A 1 80 ? 5.791 -6.832 4.355 1.00 96.81 80 SER A N 1
ATOM 564 C CA . SER A 1 80 ? 4.561 -6.050 4.184 1.00 96.81 80 SER A CA 1
ATOM 565 C C . SER A 1 80 ? 3.484 -6.427 5.202 1.00 96.81 80 SER A C 1
ATOM 567 O O . SER A 1 80 ? 2.906 -5.547 5.828 1.00 96.81 80 SER A O 1
ATOM 569 N N . ARG A 1 81 ? 3.279 -7.723 5.473 1.00 97.19 81 ARG A N 1
ATOM 570 C CA . ARG A 1 81 ? 2.368 -8.194 6.534 1.00 97.19 81 ARG A CA 1
ATOM 571 C C . ARG A 1 81 ? 2.754 -7.673 7.917 1.00 97.19 81 ARG A C 1
ATOM 573 O O . ARG A 1 81 ? 1.882 -7.254 8.670 1.00 97.19 81 ARG A O 1
ATOM 580 N N . ARG A 1 82 ? 4.051 -7.678 8.253 1.00 96.44 82 ARG A N 1
ATOM 581 C CA . ARG A 1 82 ? 4.535 -7.130 9.533 1.00 96.44 82 ARG A CA 1
ATOM 582 C C . ARG A 1 82 ? 4.331 -5.622 9.621 1.00 96.44 82 ARG A C 1
ATOM 584 O O . ARG A 1 82 ? 3.934 -5.149 10.677 1.00 96.44 82 ARG A O 1
ATOM 591 N N . LEU A 1 83 ? 4.583 -4.892 8.535 1.00 96.62 83 LEU A N 1
ATOM 592 C CA . LEU A 1 83 ? 4.355 -3.448 8.476 1.00 96.62 83 LEU A CA 1
ATOM 593 C C . LEU A 1 83 ? 2.870 -3.122 8.630 1.00 96.62 83 LEU A C 1
ATOM 595 O O . LEU A 1 83 ? 2.529 -2.330 9.495 1.00 96.62 83 LEU A O 1
ATOM 599 N N . ALA A 1 84 ? 1.990 -3.792 7.880 1.00 96.88 84 ALA A N 1
ATOM 600 C CA . ALA A 1 84 ? 0.546 -3.606 8.002 1.00 96.88 84 ALA A CA 1
ATOM 601 C C . ALA A 1 84 ? 0.053 -3.886 9.428 1.00 96.88 84 ALA A C 1
ATOM 603 O O . ALA A 1 84 ? -0.647 -3.061 10.004 1.00 96.88 84 ALA A O 1
ATOM 604 N N . ALA A 1 85 ? 0.482 -5.000 10.031 1.00 96.12 85 ALA A N 1
ATOM 605 C CA . ALA A 1 85 ? 0.129 -5.328 11.410 1.00 96.12 85 ALA A CA 1
ATOM 606 C C . ALA A 1 85 ? 0.665 -4.296 12.415 1.00 96.12 85 ALA A C 1
ATOM 608 O O . ALA A 1 85 ? -0.056 -3.895 13.323 1.00 96.12 85 ALA A O 1
ATOM 609 N N . GLY A 1 86 ? 1.911 -3.845 12.245 1.00 96.19 86 GLY A N 1
ATOM 610 C CA . GLY A 1 86 ? 2.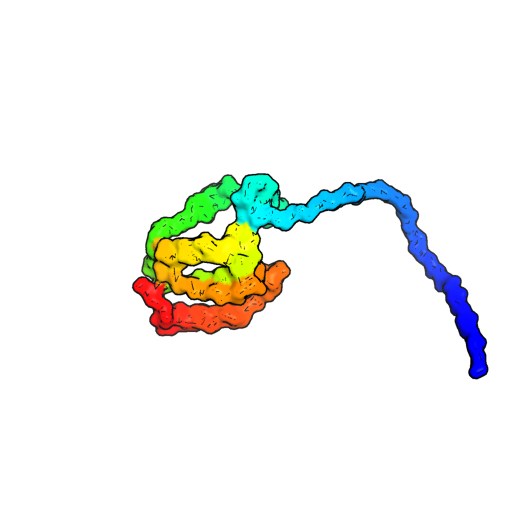516 -2.823 13.098 1.00 96.19 86 GLY A CA 1
ATOM 611 C C . GLY A 1 86 ? 1.799 -1.478 12.999 1.00 96.19 86 GLY A C 1
ATOM 612 O O . GLY A 1 86 ? 1.562 -0.842 14.019 1.00 96.19 86 GLY A O 1
ATOM 613 N N . TRP A 1 87 ? 1.409 -1.083 11.788 1.00 97.12 87 TRP A N 1
ATOM 614 C CA . TRP A 1 87 ? 0.706 0.167 11.499 1.00 97.12 87 TRP A CA 1
ATOM 615 C C . TRP A 1 87 ? -0.796 0.122 11.776 1.00 97.12 87 TRP A C 1
ATOM 617 O O . TRP A 1 87 ? -1.437 1.172 11.740 1.00 97.12 87 TRP A O 1
ATOM 627 N N . GLY A 1 88 ? -1.368 -1.052 12.053 1.00 96.38 88 GLY A N 1
ATOM 628 C CA . GLY A 1 88 ? -2.822 -1.222 12.105 1.00 96.38 88 GLY A CA 1
ATOM 629 C C . GLY A 1 88 ? -3.493 -0.982 10.747 1.00 96.38 88 GLY A C 1
ATOM 630 O O . GLY A 1 88 ? -4.677 -0.667 10.687 1.00 96.38 88 GLY A O 1
ATOM 631 N N . SER A 1 89 ? -2.738 -1.093 9.652 1.00 97.25 89 SER A N 1
ATOM 632 C CA . SER A 1 89 ? -3.251 -0.912 8.298 1.00 97.25 89 SER A CA 1
ATOM 633 C C . SER A 1 89 ? -3.963 -2.166 7.815 1.00 97.25 89 SER A C 1
ATOM 635 O O . SER A 1 89 ? -3.527 -3.291 8.069 1.00 97.25 89 SER A O 1
ATOM 637 N N . GLU A 1 90 ? -5.002 -1.982 7.010 1.00 97.25 90 GLU A N 1
ATOM 638 C CA . GLU A 1 90 ? -5.565 -3.088 6.251 1.00 97.25 90 GLU A CA 1
ATOM 639 C C . GLU A 1 90 ? -4.603 -3.496 5.126 1.00 97.25 90 GLU A C 1
ATOM 641 O O . GLU A 1 90 ? -4.169 -2.658 4.335 1.00 97.25 90 GLU A O 1
ATOM 646 N N . LEU A 1 91 ? -4.262 -4.781 5.037 1.00 97.31 91 LEU A N 1
ATOM 647 C CA . LEU A 1 91 ? -3.393 -5.296 3.981 1.00 97.31 91 LEU A CA 1
ATOM 648 C C . LEU A 1 91 ? -4.214 -5.745 2.767 1.00 97.31 91 LEU A C 1
ATOM 650 O O . LEU A 1 91 ? -5.092 -6.597 2.885 1.00 97.31 91 LEU A O 1
ATOM 654 N N . VAL A 1 92 ? -3.858 -5.242 1.586 1.00 97.12 92 VAL A N 1
ATOM 655 C CA . VAL A 1 92 ? -4.374 -5.704 0.294 1.00 97.12 92 VAL A CA 1
ATOM 656 C C . VAL A 1 92 ? -3.242 -6.382 -0.473 1.00 97.12 92 VAL A C 1
ATOM 658 O O . VAL A 1 92 ? -2.301 -5.730 -0.924 1.00 97.12 92 VAL A O 1
ATOM 661 N N . GLU A 1 93 ? -3.329 -7.700 -0.629 1.00 96.12 93 GLU A N 1
ATOM 662 C CA . GLU A 1 93 ? -2.355 -8.481 -1.396 1.00 96.12 93 GLU A CA 1
ATOM 663 C C . GLU A 1 93 ? -2.752 -8.499 -2.878 1.00 96.12 93 GLU A C 1
ATOM 665 O O . GLU A 1 93 ? -3.823 -8.983 -3.238 1.00 96.12 93 GLU A O 1
ATOM 670 N N . LEU A 1 94 ? -1.896 -7.953 -3.744 1.00 94.81 94 LEU A N 1
ATOM 671 C CA . LEU A 1 94 ? -2.193 -7.752 -5.168 1.00 94.81 94 LEU A CA 1
ATOM 672 C C . LEU A 1 94 ? -1.710 -8.891 -6.082 1.00 94.81 94 LEU A C 1
ATOM 674 O O . LEU A 1 94 ? -1.943 -8.835 -7.287 1.00 94.81 94 LEU A O 1
ATOM 678 N N . GLY A 1 95 ? -1.052 -9.917 -5.537 1.00 93.25 95 GLY A N 1
ATOM 679 C CA . GLY A 1 95 ? -0.427 -10.978 -6.333 1.00 93.25 95 GLY A CA 1
ATOM 680 C C . GLY A 1 95 ? 0.951 -10.572 -6.860 1.00 93.25 95 GLY A C 1
ATOM 681 O O . GLY A 1 95 ? 1.707 -9.936 -6.131 1.00 93.25 95 GLY A O 1
ATOM 682 N N . GLU A 1 96 ? 1.316 -10.997 -8.069 1.00 92.94 96 GLU A N 1
ATOM 683 C CA . GLU A 1 96 ? 2.618 -10.723 -8.704 1.00 92.94 96 GLU A CA 1
ATOM 684 C C . GLU A 1 96 ? 2.505 -9.505 -9.635 1.00 92.94 96 GLU A C 1
ATOM 686 O O . GLU A 1 96 ? 2.112 -9.617 -10.796 1.00 92.94 96 GLU A O 1
ATOM 691 N N . VAL A 1 97 ? 2.766 -8.318 -9.088 1.00 91.62 97 VAL A N 1
ATOM 692 C CA . VAL A 1 97 ? 2.618 -7.015 -9.762 1.00 91.62 97 VAL A CA 1
ATOM 693 C C . VAL A 1 97 ? 3.892 -6.154 -9.720 1.00 91.62 97 VAL A C 1
ATOM 695 O O . VAL A 1 97 ? 3.885 -4.983 -10.104 1.00 91.62 97 VAL A O 1
ATOM 698 N N . GLY A 1 98 ? 5.008 -6.707 -9.249 1.00 89.56 98 GLY A N 1
ATOM 699 C CA . GLY A 1 98 ? 6.267 -5.999 -9.036 1.00 89.56 98 GLY A CA 1
ATOM 700 C C . GLY A 1 98 ? 6.176 -4.888 -7.982 1.00 89.56 98 GLY A C 1
ATOM 701 O O . GLY A 1 98 ? 5.385 -4.938 -7.046 1.00 89.56 98 GLY A O 1
ATOM 702 N N . HIS A 1 99 ? 7.000 -3.847 -8.122 1.00 89.88 99 HIS A N 1
ATOM 703 C CA . HIS A 1 99 ? 7.118 -2.762 -7.132 1.00 89.88 99 HIS A CA 1
ATOM 704 C C . HIS A 1 99 ? 6.100 -1.610 -7.320 1.00 89.88 99 HIS A C 1
ATOM 706 O O . HIS A 1 99 ? 6.350 -0.489 -6.886 1.00 89.88 99 HIS A O 1
ATOM 712 N N . LEU A 1 100 ? 4.972 -1.834 -8.011 1.00 89.25 100 LEU A N 1
ATOM 713 C CA . LEU A 1 100 ? 3.901 -0.829 -8.200 1.00 89.25 100 LEU A CA 1
ATOM 714 C C . LEU A 1 100 ? 4.384 0.554 -8.691 1.00 89.25 100 LEU A C 1
ATOM 716 O O . LEU A 1 100 ? 3.778 1.584 -8.403 1.00 89.25 100 LEU A O 1
ATOM 720 N N . ASN A 1 101 ? 5.476 0.590 -9.454 1.00 86.44 101 ASN A N 1
ATOM 721 C CA . ASN A 1 101 ? 6.002 1.810 -10.053 1.00 86.44 101 ASN A CA 1
ATOM 722 C C . ASN A 1 101 ? 5.587 1.899 -11.538 1.00 86.44 101 ASN A C 1
ATOM 724 O O . ASN A 1 101 ? 5.162 0.902 -12.131 1.00 86.44 101 ASN A O 1
ATOM 728 N N . PRO A 1 102 ? 5.753 3.060 -12.197 1.00 85.94 102 PRO A N 1
ATOM 729 C CA . PRO A 1 102 ? 5.446 3.184 -13.622 1.00 85.94 102 PRO A CA 1
ATOM 730 C C . PRO A 1 102 ? 6.202 2.185 -14.509 1.00 85.94 102 PRO A C 1
ATOM 732 O O . PRO A 1 102 ? 5.655 1.720 -15.504 1.00 85.94 102 PRO A O 1
ATOM 735 N N . ALA A 1 103 ? 7.430 1.807 -14.130 1.00 79.19 103 ALA A N 1
ATOM 736 C CA . ALA A 1 103 ? 8.217 0.803 -14.849 1.00 79.19 103 ALA A CA 1
ATOM 737 C C . ALA A 1 103 ? 7.613 -0.614 -14.767 1.00 79.19 103 ALA A C 1
ATOM 739 O O . ALA A 1 103 ? 7.785 -1.399 -15.693 1.00 79.19 103 ALA A O 1
ATOM 740 N N . ALA A 1 104 ? 6.870 -0.921 -13.701 1.00 77.19 104 ALA A N 1
ATOM 741 C CA . ALA A 1 104 ? 6.090 -2.145 -13.530 1.00 77.19 104 ALA A CA 1
ATOM 742 C C . ALA A 1 104 ? 4.690 -2.058 -14.175 1.00 77.19 104 ALA A C 1
ATOM 744 O O . ALA A 1 104 ? 3.898 -2.983 -14.044 1.00 77.19 104 ALA A O 1
ATOM 745 N N . GLY A 1 105 ? 4.367 -0.958 -14.868 1.00 83.69 105 GLY A N 1
ATOM 746 C CA . GLY A 1 105 ? 3.059 -0.732 -15.493 1.00 83.69 105 GLY A CA 1
ATOM 747 C C . GLY A 1 105 ? 2.067 0.049 -14.626 1.00 83.69 105 GLY A C 1
ATOM 748 O O . GLY A 1 105 ? 0.937 0.277 -15.050 1.00 83.69 105 GLY A O 1
ATOM 749 N N . TYR A 1 106 ? 2.489 0.518 -13.448 1.00 83.94 106 TYR A N 1
ATOM 750 C CA . TYR A 1 106 ? 1.642 1.201 -12.465 1.00 83.94 106 TYR A CA 1
ATOM 751 C C . TYR A 1 106 ? 1.905 2.714 -12.447 1.00 83.94 106 TYR A C 1
ATOM 753 O O . TYR A 1 106 ? 2.330 3.286 -11.448 1.00 83.94 106 TYR A O 1
ATOM 761 N N . GLY A 1 107 ? 1.691 3.367 -13.594 1.00 83.38 107 GLY A N 1
ATOM 762 C CA . GLY A 1 107 ? 1.610 4.830 -13.692 1.00 83.38 107 GLY A CA 1
ATOM 763 C C . GLY A 1 107 ? 0.178 5.280 -13.394 1.00 83.38 107 GLY A C 1
ATOM 764 O O . GLY A 1 107 ? -0.166 5.527 -12.239 1.00 83.38 107 GLY A O 1
ATOM 765 N N . PRO A 1 108 ? -0.709 5.313 -14.405 1.00 89.12 108 PRO A N 1
ATOM 766 C CA . PRO A 1 108 ? -2.143 5.246 -14.157 1.00 89.12 108 PRO A CA 1
ATOM 767 C C . PRO A 1 108 ? -2.489 3.902 -13.503 1.00 89.12 108 PRO A C 1
ATOM 769 O O . PRO A 1 108 ? -2.254 2.847 -14.087 1.00 89.12 108 PRO A O 1
ATOM 772 N N . TRP A 1 109 ? -3.074 3.933 -12.306 1.00 92.06 109 TRP A N 1
ATOM 773 C CA . TRP A 1 109 ? -3.471 2.729 -11.571 1.00 92.06 109 TRP A CA 1
ATOM 774 C C . TRP A 1 109 ? -4.969 2.774 -11.226 1.00 92.06 109 TRP A C 1
ATOM 776 O O . TRP A 1 109 ? -5.344 3.146 -10.114 1.00 92.06 109 TRP A O 1
ATOM 786 N N . PRO A 1 110 ? -5.863 2.407 -12.169 1.00 92.50 110 PRO A N 1
ATOM 787 C CA . PRO A 1 110 ? -7.312 2.461 -11.952 1.00 92.50 110 PRO A CA 1
ATOM 788 C C . PRO A 1 110 ? -7.782 1.629 -10.754 1.00 92.50 110 PRO A C 1
ATOM 790 O O . PRO A 1 110 ? -8.699 2.035 -10.044 1.00 92.50 110 PRO A O 1
ATOM 793 N N . SER A 1 111 ? -7.116 0.504 -10.478 1.00 90.25 111 SER A N 1
ATOM 794 C CA . SER A 1 111 ? -7.433 -0.357 -9.333 1.00 90.25 111 SER A CA 1
ATOM 795 C C . SER A 1 111 ? -7.102 0.273 -7.972 1.00 90.25 111 SER A C 1
ATOM 797 O O . SER A 1 111 ? -7.537 -0.257 -6.954 1.00 90.25 111 SER A O 1
ATOM 799 N N . ALA A 1 112 ? -6.396 1.411 -7.925 1.00 93.31 112 ALA A N 1
ATOM 800 C CA . ALA A 1 112 ? -6.243 2.204 -6.705 1.00 93.31 112 ALA A CA 1
ATOM 801 C C . ALA A 1 112 ? -7.520 2.967 -6.335 1.00 93.31 112 ALA A C 1
ATOM 803 O O . ALA A 1 112 ? -7.759 3.225 -5.157 1.00 93.31 112 ALA A O 1
ATOM 804 N N . LEU A 1 113 ? -8.347 3.338 -7.321 1.00 95.62 113 LEU A N 1
ATOM 805 C CA . LEU A 1 113 ? -9.519 4.190 -7.094 1.00 95.62 113 LEU A CA 1
ATOM 806 C C . LEU A 1 113 ? -10.510 3.566 -6.099 1.00 95.62 113 LEU A C 1
ATOM 808 O O . LEU A 1 113 ? -10.912 4.266 -5.171 1.00 95.62 113 LEU A O 1
ATOM 812 N N . PRO A 1 114 ? -10.849 2.263 -6.186 1.00 95.94 114 PRO A N 1
ATOM 813 C CA . PRO A 1 114 ? -11.677 1.621 -5.168 1.00 95.9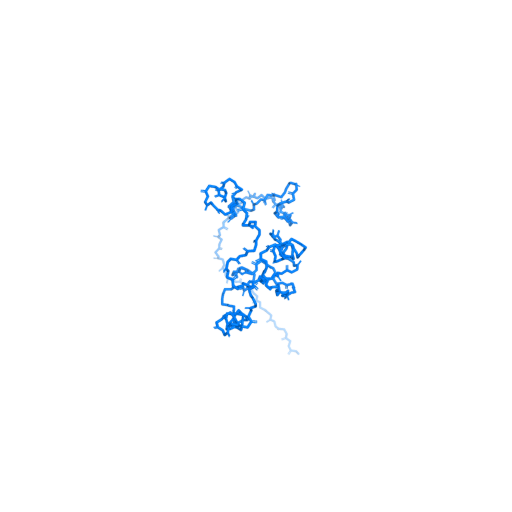4 114 PRO A CA 1
ATOM 814 C C . PRO A 1 114 ? -11.047 1.629 -3.767 1.00 95.94 114 PRO A C 1
ATOM 816 O O . PRO A 1 114 ? -11.769 1.717 -2.779 1.00 95.94 114 PRO A O 1
ATOM 819 N N . LEU A 1 115 ? -9.714 1.552 -3.653 1.00 95.69 115 LEU A N 1
ATOM 820 C CA . LEU A 1 115 ? -9.018 1.600 -2.358 1.00 95.69 115 LEU A CA 1
ATOM 821 C C . LEU A 1 115 ? -9.120 2.993 -1.727 1.00 95.69 115 LEU A C 1
ATOM 823 O O . LEU A 1 115 ? -9.404 3.122 -0.538 1.00 95.69 115 LEU A O 1
ATOM 827 N N . ILE A 1 116 ? -8.950 4.035 -2.540 1.00 95.12 116 ILE A N 1
ATOM 828 C CA . ILE A 1 116 ? -9.114 5.430 -2.117 1.00 95.12 116 ILE A CA 1
ATOM 829 C C . ILE A 1 116 ? -10.559 5.685 -1.684 1.00 95.12 116 ILE A C 1
ATOM 831 O O . ILE A 1 116 ? -10.792 6.297 -0.644 1.00 95.12 116 ILE A O 1
ATOM 835 N N . GLU A 1 117 ? -11.533 5.179 -2.442 1.00 96.50 117 GLU A N 1
ATOM 836 C CA . GLU A 1 117 ? -12.946 5.352 -2.109 1.00 96.50 117 GLU A CA 1
ATOM 837 C C . GLU A 1 117 ? -13.302 4.699 -0.771 1.00 96.50 117 GLU A C 1
ATOM 839 O O . GLU A 1 117 ? -14.032 5.279 0.028 1.00 96.50 117 GLU A O 1
ATOM 844 N N . ARG A 1 118 ? -12.723 3.535 -0.465 1.00 95.81 118 ARG A N 1
ATOM 845 C CA . ARG A 1 118 ? -12.910 2.877 0.834 1.00 95.81 118 ARG A CA 1
ATOM 846 C C . ARG A 1 118 ? -12.408 3.724 1.998 1.00 95.81 118 ARG A C 1
ATOM 848 O O . ARG A 1 118 ? -13.101 3.822 3.008 1.00 95.81 118 ARG A O 1
ATOM 855 N N . LEU A 1 119 ? -11.247 4.364 1.853 1.00 95.12 119 LEU A N 1
ATOM 856 C CA . LEU A 1 119 ? -10.746 5.315 2.849 1.00 95.12 119 LEU A CA 1
ATOM 857 C C . LEU A 1 119 ? -11.678 6.528 2.970 1.00 95.12 119 LEU A C 1
ATOM 859 O O . LEU A 1 119 ? -12.001 6.946 4.079 1.00 95.12 119 LEU A O 1
ATOM 863 N N . ARG A 1 120 ? -12.169 7.053 1.840 1.00 94.19 120 ARG A N 1
ATOM 864 C CA . ARG A 1 120 ? -13.075 8.210 1.800 1.00 94.19 120 ARG A CA 1
ATOM 865 C C . ARG A 1 120 ? -14.424 7.937 2.468 1.00 94.19 120 ARG A C 1
ATOM 867 O O . ARG A 1 120 ? -14.933 8.798 3.178 1.00 94.19 120 ARG A O 1
ATOM 874 N N . CYS A 1 121 ? -14.992 6.754 2.258 1.00 94.06 121 CYS A N 1
ATOM 875 C CA . CYS A 1 121 ? -16.270 6.342 2.839 1.00 94.06 121 CYS A CA 1
ATOM 876 C C . CYS A 1 121 ? -16.164 5.850 4.292 1.00 94.06 121 CYS A C 1
ATOM 878 O O . CYS A 1 121 ? -17.186 5.491 4.870 1.00 94.06 121 CYS A O 1
ATOM 880 N N . GLY A 1 122 ? -14.963 5.798 4.880 1.00 89.81 122 GLY A N 1
ATOM 881 C CA . GLY A 1 122 ? -14.769 5.268 6.233 1.00 89.81 122 GLY A CA 1
ATOM 882 C C . GLY A 1 122 ? -14.975 3.752 6.332 1.00 89.81 122 GLY A C 1
ATOM 883 O O . GLY A 1 122 ? -15.355 3.251 7.384 1.00 89.81 122 GLY A O 1
ATOM 884 N N . LEU A 1 123 ? -14.737 3.017 5.241 1.00 89.31 123 LEU A N 1
ATOM 885 C CA . LEU A 1 123 ? -14.843 1.551 5.194 1.00 89.31 123 LEU A CA 1
ATOM 886 C C . LEU A 1 123 ? -13.592 0.839 5.726 1.00 89.31 123 LEU A C 1
ATOM 888 O O . LEU A 1 123 ? -13.540 -0.387 5.727 1.00 89.31 123 LEU A O 1
ATOM 892 N N . VAL A 1 124 ? -12.583 1.599 6.147 1.00 89.44 124 VAL A N 1
ATOM 893 C CA . VAL A 1 124 ? -11.351 1.091 6.752 1.00 89.44 124 VAL A CA 1
ATOM 894 C C . VAL A 1 124 ? -11.365 1.481 8.222 1.00 89.44 124 VAL A C 1
ATOM 896 O O . VAL A 1 124 ? -11.574 2.650 8.553 1.00 89.44 124 VAL A O 1
ATOM 899 N N . ALA A 1 125 ? -11.174 0.494 9.092 1.00 78.75 125 ALA A N 1
ATOM 900 C CA . ALA A 1 125 ? -11.150 0.708 10.531 1.00 78.75 125 ALA A CA 1
ATOM 901 C C . ALA A 1 125 ? -9.922 1.526 10.968 1.00 78.75 125 ALA A C 1
ATOM 903 O O . ALA A 1 125 ? -8.936 1.649 10.236 1.00 78.75 125 ALA A O 1
ATOM 904 N N . LYS A 1 126 ? -10.011 2.078 12.178 1.00 70.94 126 LYS A N 1
ATOM 905 C CA . LYS A 1 126 ? -8.879 2.641 12.912 1.00 70.94 126 LYS A CA 1
ATOM 906 C C . LYS A 1 126 ? -8.416 1.647 13.970 1.00 70.94 126 LYS A C 1
ATOM 908 O O . LYS A 1 126 ? -9.309 1.008 14.571 1.00 70.94 126 LYS A O 1
#

pLDDT: mean 75.31, std 25.08, range [27.69, 97.81]

InterPro domains:
  IPR010662 Serine hydrolase RBBP9/YdeN [PF06821] (46-116)
  IPR029058 Alpha/Beta hydrolase fold [G3DSA:3.40.50.1820] (22-124)
  IPR029058 Alpha/Beta hydrolase fold [SSF53474] (36-113)

Secondary structure (DSSP, 8-state):
-----------------------------TTSTT----TTSPPHHHHHHTT-SSPPPS--SS--EEEE-SS-SSS-HHHHHHHHHHHTPEEEE--S-TTSSGGGT-SS-GGGHHHHHHHHTT-S--

Radius of gyration: 24.3 Å; chains: 1; bounding box: 51×34×79 Å